Protein AF-A0A067SU23-F1 (afdb_monomer)

Structure (mmCIF, N/CA/C/O backbone):
data_AF-A0A067SU23-F1
#
_entry.id   AF-A0A067SU23-F1
#
loop_
_atom_site.group_PDB
_atom_site.id
_atom_site.type_symbol
_atom_site.label_atom_id
_atom_site.label_alt_id
_atom_site.label_comp_id
_atom_site.label_asym_id
_atom_site.label_entity_id
_atom_site.label_seq_id
_atom_site.pdbx_PDB_ins_code
_atom_site.Cartn_x
_atom_site.Cartn_y
_atom_site.Cartn_z
_atom_site.occupancy
_atom_site.B_iso_or_equiv
_atom_site.auth_seq_id
_atom_site.auth_comp_id
_atom_site.auth_asym_id
_atom_site.auth_atom_id
_atom_site.pdbx_PDB_model_num
ATOM 1 N N . MET A 1 1 ? 21.247 -1.124 1.233 1.00 35.88 1 MET A N 1
ATOM 2 C CA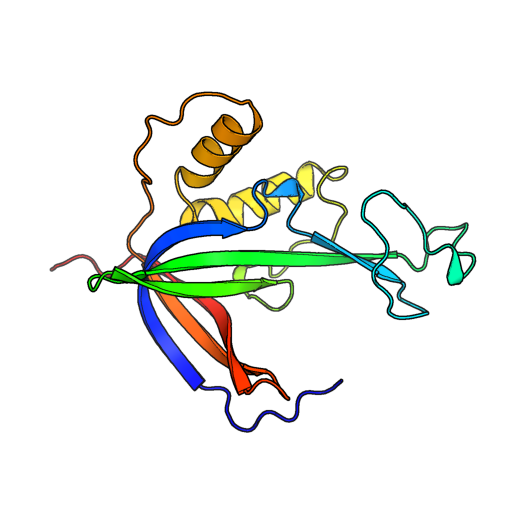 . MET A 1 1 ? 22.050 -0.980 2.467 1.00 35.88 1 MET A CA 1
ATOM 3 C C . MET A 1 1 ? 21.476 -1.905 3.528 1.00 35.88 1 MET A C 1
ATOM 5 O O . MET A 1 1 ? 20.261 -1.881 3.696 1.00 35.88 1 MET A O 1
ATOM 9 N N . PRO A 1 2 ? 22.279 -2.748 4.195 1.00 37.56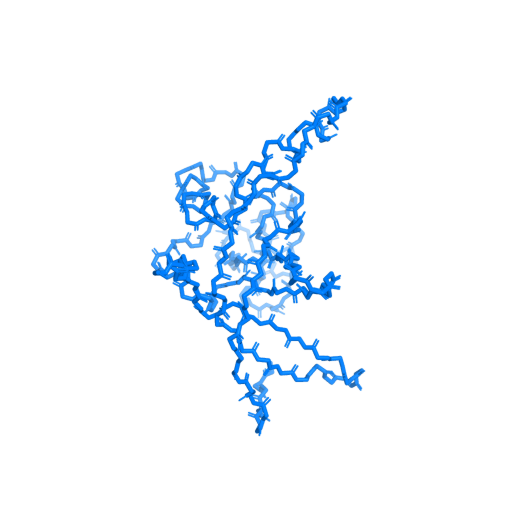 2 PRO A N 1
ATOM 10 C CA . PRO A 1 2 ? 21.789 -3.538 5.313 1.00 37.56 2 PRO A CA 1
ATOM 11 C C . PRO A 1 2 ? 21.654 -2.606 6.522 1.00 37.56 2 PRO A C 1
ATOM 13 O O . PRO A 1 2 ? 22.646 -2.106 7.043 1.00 37.56 2 PRO A O 1
ATOM 16 N N . LEU A 1 3 ? 20.416 -2.319 6.923 1.00 43.47 3 LEU A N 1
ATOM 17 C CA . LEU A 1 3 ? 20.134 -1.632 8.179 1.00 43.47 3 LEU A CA 1
ATOM 18 C C . LEU A 1 3 ? 20.463 -2.603 9.322 1.00 43.47 3 LEU A C 1
ATOM 20 O O . LEU A 1 3 ? 19.662 -3.475 9.655 1.00 43.47 3 LEU A O 1
ATOM 24 N N . LEU A 1 4 ? 21.665 -2.485 9.882 1.00 43.91 4 LEU A N 1
ATOM 25 C CA . LEU A 1 4 ? 22.033 -3.049 11.183 1.00 43.91 4 LEU A CA 1
ATOM 26 C C . LEU A 1 4 ? 21.202 -2.328 12.263 1.00 43.91 4 LEU A C 1
ATOM 28 O O . LEU A 1 4 ? 21.665 -1.364 12.862 1.00 43.91 4 LEU A O 1
ATOM 32 N N . ASN A 1 5 ? 19.942 -2.728 12.463 1.00 47.66 5 ASN A N 1
ATOM 33 C CA . ASN A 1 5 ? 19.016 -2.042 13.372 1.00 47.66 5 ASN A CA 1
ATOM 34 C C . ASN A 1 5 ? 18.851 -2.800 14.697 1.00 47.66 5 ASN A C 1
ATOM 36 O O . ASN A 1 5 ? 18.096 -3.764 14.779 1.00 47.66 5 ASN A O 1
ATOM 40 N N . TRP A 1 6 ? 19.488 -2.300 15.760 1.00 49.84 6 TRP A N 1
ATOM 41 C CA . TRP A 1 6 ? 19.307 -2.744 17.154 1.00 49.84 6 TRP A CA 1
ATOM 42 C C . TRP A 1 6 ? 18.083 -2.130 17.867 1.00 49.84 6 TRP A C 1
ATOM 44 O O . TRP A 1 6 ? 18.005 -2.162 19.087 1.00 49.84 6 TRP A O 1
ATOM 54 N N . ASN A 1 7 ? 17.113 -1.571 17.138 1.00 57.28 7 ASN A N 1
ATOM 55 C CA . ASN A 1 7 ? 15.919 -0.951 17.731 1.00 57.28 7 ASN A CA 1
ATOM 56 C C . ASN A 1 7 ? 14.660 -1.213 16.892 1.00 57.28 7 ASN A C 1
ATOM 58 O O . ASN A 1 7 ? 13.944 -0.286 16.512 1.00 57.28 7 ASN A O 1
ATOM 62 N N . ILE A 1 8 ? 14.403 -2.486 16.571 1.00 67.31 8 ILE A N 1
ATOM 63 C CA . ILE A 1 8 ? 13.086 -2.892 16.071 1.00 67.31 8 ILE A CA 1
ATOM 64 C C . ILE A 1 8 ? 12.173 -3.078 17.281 1.00 67.31 8 ILE A C 1
ATOM 66 O O . ILE A 1 8 ? 12.248 -4.086 17.979 1.00 67.31 8 ILE A O 1
ATOM 70 N N . GLY A 1 9 ? 11.355 -2.066 17.558 1.00 83.56 9 GLY A N 1
ATOM 71 C CA . GLY A 1 9 ? 10.282 -2.158 18.545 1.00 83.56 9 GLY A CA 1
ATOM 72 C C . GLY A 1 9 ? 9.028 -2.743 17.905 1.00 83.56 9 GLY A C 1
ATOM 73 O O . GLY A 1 9 ? 8.770 -2.500 16.725 1.00 83.56 9 GLY A O 1
ATOM 74 N N . ARG A 1 10 ? 8.239 -3.483 18.682 1.00 91.94 10 ARG A N 1
ATOM 75 C CA . ARG A 1 10 ? 6.962 -4.042 18.241 1.00 91.94 10 ARG A CA 1
ATOM 76 C C . ARG A 1 10 ? 5.840 -3.552 19.137 1.00 91.94 10 ARG A C 1
ATOM 78 O O . ARG A 1 10 ? 5.957 -3.618 20.358 1.00 91.94 10 ARG A O 1
ATOM 85 N N . TYR A 1 11 ? 4.763 -3.084 18.522 1.00 93.50 11 TYR A N 1
ATOM 86 C CA . TYR A 1 11 ? 3.631 -2.472 19.211 1.00 93.50 11 TYR A CA 1
ATOM 87 C C . TYR A 1 11 ? 2.328 -3.107 18.749 1.00 93.50 11 TYR A C 1
ATOM 89 O O . TYR A 1 11 ? 2.219 -3.539 17.602 1.00 93.50 11 TYR A O 1
ATOM 97 N N . ARG A 1 12 ? 1.339 -3.138 19.646 1.00 95.38 12 ARG A N 1
ATOM 98 C CA . ARG A 1 12 ? -0.049 -3.481 19.325 1.00 95.38 12 ARG A CA 1
ATOM 99 C C . ARG A 1 12 ? -0.919 -2.253 19.537 1.00 95.38 12 ARG A C 1
ATOM 101 O O . ARG A 1 12 ? -0.879 -1.675 20.618 1.00 95.38 12 ARG A O 1
ATOM 108 N N . ILE A 1 13 ? -1.671 -1.862 18.514 1.00 95.38 13 ILE A N 1
ATOM 109 C CA . ILE A 1 13 ? -2.481 -0.639 18.505 1.00 95.38 13 ILE A CA 1
ATOM 110 C C . ILE A 1 13 ? -3.904 -0.990 18.087 1.00 95.38 13 ILE A C 1
ATOM 112 O O . ILE A 1 13 ? -4.100 -1.690 17.097 1.00 95.38 13 ILE A O 1
ATOM 116 N N . LEU A 1 14 ? -4.892 -0.512 18.839 1.00 96.94 14 LEU A N 1
ATOM 117 C CA . LEU A 1 14 ? -6.303 -0.619 18.481 1.00 96.94 14 LEU A CA 1
ATOM 118 C C . LEU A 1 14 ? -6.720 0.659 17.746 1.00 96.94 14 LEU A C 1
ATOM 120 O O . LEU A 1 14 ? -6.749 1.726 18.351 1.00 96.94 14 LEU A O 1
ATOM 124 N N . ALA A 1 15 ? -7.009 0.557 16.452 1.00 97.19 15 ALA A N 1
ATOM 125 C CA . ALA A 1 15 ? -7.234 1.718 15.593 1.00 97.19 15 ALA A CA 1
ATOM 126 C C . ALA A 1 15 ? -8.140 1.380 14.400 1.00 97.19 15 ALA A C 1
ATOM 128 O O . ALA A 1 15 ? -8.459 0.213 14.151 1.00 97.19 15 ALA A O 1
ATOM 129 N N . LYS A 1 16 ? -8.550 2.402 13.648 1.00 97.25 16 LYS A N 1
ATOM 130 C CA . LYS A 1 16 ? -9.214 2.270 12.342 1.00 97.25 16 LYS A CA 1
ATOM 131 C C . LYS A 1 16 ? -8.318 2.824 11.245 1.00 97.25 16 LYS A C 1
ATOM 133 O O . LYS A 1 16 ? -7.560 3.754 11.494 1.00 97.25 16 LYS A O 1
ATOM 138 N N . VAL A 1 17 ? -8.417 2.293 10.028 1.00 97.50 17 VAL A N 1
ATOM 139 C CA . VAL A 1 17 ? -7.793 2.945 8.866 1.00 97.50 17 VAL A CA 1
ATOM 140 C C . VAL A 1 17 ? -8.639 4.152 8.474 1.00 97.50 17 VAL A C 1
ATOM 142 O O . VAL A 1 17 ? -9.842 4.006 8.274 1.00 97.50 17 VAL A O 1
ATOM 145 N N . VAL A 1 18 ? -8.026 5.326 8.364 1.00 96.81 18 VAL A N 1
ATOM 146 C CA . VAL A 1 18 ? -8.713 6.573 7.984 1.00 96.81 18 VAL A CA 1
ATOM 147 C C . VAL A 1 18 ? -8.356 7.043 6.578 1.00 96.81 18 VAL A C 1
ATOM 149 O O . VAL A 1 18 ? -9.141 7.756 5.966 1.00 96.81 18 VAL A O 1
ATOM 152 N N . ASP A 1 19 ? -7.208 6.615 6.047 1.00 96.81 19 ASP A N 1
ATOM 153 C CA . ASP A 1 19 ? -6.751 6.959 4.697 1.00 96.81 19 ASP A CA 1
ATOM 154 C C . ASP A 1 19 ? -5.705 5.942 4.194 1.00 96.81 19 ASP A C 1
ATOM 156 O O . ASP A 1 19 ? -5.145 5.165 4.978 1.00 96.81 19 ASP A O 1
ATOM 160 N N . PHE A 1 20 ? -5.402 5.945 2.896 1.00 97.56 20 PHE A N 1
ATOM 161 C CA . PHE A 1 20 ? -4.278 5.213 2.321 1.00 97.56 20 PHE A CA 1
ATOM 162 C C . PHE A 1 20 ? -3.648 5.922 1.112 1.00 97.56 20 PHE A C 1
ATOM 164 O O . PHE A 1 20 ? -4.279 6.667 0.372 1.00 97.56 20 PHE A O 1
ATOM 171 N N . TYR A 1 21 ? -2.372 5.630 0.872 1.00 96.88 21 TYR A N 1
ATOM 172 C CA . TYR A 1 21 ? -1.615 6.095 -0.286 1.00 96.88 21 TYR A CA 1
ATOM 173 C C . TYR A 1 21 ? -0.899 4.911 -0.949 1.00 96.88 21 TYR A C 1
ATOM 175 O O . TYR A 1 21 ? -0.315 4.096 -0.236 1.00 96.88 21 TYR A O 1
ATOM 183 N N . PRO A 1 22 ? -0.838 4.812 -2.284 1.00 96.06 22 PRO A N 1
ATOM 184 C CA . PRO A 1 22 ? -1.355 5.764 -3.268 1.00 96.06 22 PRO A CA 1
ATOM 185 C C . PRO A 1 22 ? -2.880 5.749 -3.371 1.00 96.06 22 PRO A C 1
ATOM 187 O O . PRO A 1 22 ? -3.524 4.807 -2.924 1.00 96.06 22 PRO A O 1
ATOM 190 N N . LEU A 1 23 ? -3.440 6.804 -3.972 1.00 94.38 23 LEU A N 1
ATOM 191 C CA . LEU A 1 23 ? -4.886 7.035 -4.048 1.00 94.38 23 LEU A CA 1
ATOM 192 C C . LEU A 1 23 ? -5.632 5.872 -4.727 1.00 94.38 23 LEU A C 1
ATOM 194 O O . LEU A 1 23 ? -6.718 5.508 -4.294 1.00 94.38 23 LEU A O 1
ATOM 198 N N . GLN A 1 24 ? -5.038 5.247 -5.750 1.00 95.12 24 GLN A N 1
ATOM 199 C CA . GLN A 1 24 ? -5.577 4.035 -6.373 1.00 95.12 24 GLN A CA 1
ATOM 200 C C . GLN A 1 24 ? -4.677 2.836 -6.063 1.00 95.12 24 GLN A C 1
ATOM 202 O O . GLN A 1 24 ? -3.465 2.894 -6.260 1.00 95.12 24 GLN A O 1
ATOM 207 N N . LEU A 1 25 ? -5.259 1.703 -5.653 1.00 96.12 25 LEU A N 1
ATOM 208 C CA . LEU A 1 25 ? -4.489 0.494 -5.311 1.00 96.12 25 LEU A CA 1
ATOM 209 C C . LEU A 1 25 ? -3.678 -0.066 -6.491 1.00 96.12 25 LEU A C 1
ATOM 211 O O . LEU A 1 25 ? -2.640 -0.685 -6.289 1.00 96.12 25 LEU A O 1
ATOM 215 N N . LYS A 1 26 ? -4.100 0.192 -7.734 1.00 96.19 26 LYS A N 1
ATOM 216 C CA . LYS A 1 26 ? -3.324 -0.163 -8.934 1.00 96.19 26 LYS A CA 1
ATOM 217 C C . LYS A 1 26 ? -2.008 0.606 -9.065 1.00 96.19 26 LYS A C 1
ATOM 219 O O . LYS A 1 26 ? -1.159 0.190 -9.837 1.00 96.19 26 LYS A O 1
ATOM 224 N N . ASP A 1 27 ? -1.827 1.691 -8.317 1.00 96.50 27 ASP A N 1
ATOM 225 C CA . ASP A 1 27 ? -0.581 2.455 -8.269 1.00 96.50 27 ASP A CA 1
ATOM 226 C C . ASP A 1 27 ? 0.330 2.009 -7.113 1.00 96.50 27 ASP A C 1
ATOM 228 O O . ASP A 1 27 ? 1.424 2.545 -6.967 1.00 96.50 27 ASP A O 1
ATOM 232 N N . ALA A 1 28 ? -0.090 1.034 -6.290 1.00 97.25 28 ALA A N 1
ATOM 233 C CA . ALA A 1 28 ? 0.621 0.550 -5.096 1.00 97.25 28 ALA A CA 1
ATOM 234 C C 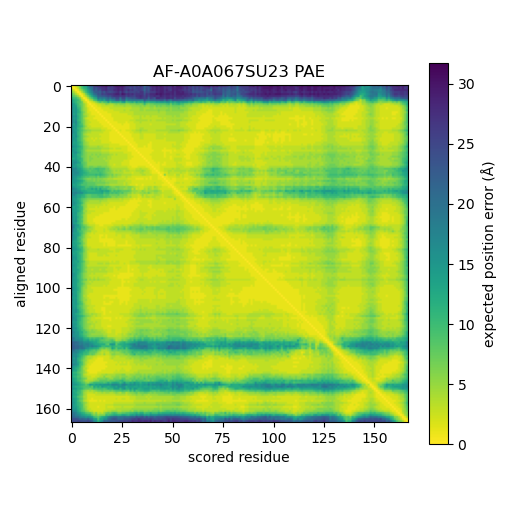. ALA A 1 28 ? 1.852 -0.321 -5.410 1.00 97.25 28 ALA A C 1
ATOM 236 O O . ALA A 1 28 ? 2.113 -1.345 -4.769 1.00 97.25 28 ALA A O 1
ATOM 237 N N . PHE A 1 29 ? 2.615 0.072 -6.421 1.00 96.88 29 PHE A N 1
ATOM 238 C CA . PHE A 1 29 ? 3.835 -0.587 -6.836 1.00 96.88 29 PHE A CA 1
ATOM 239 C C . PHE A 1 29 ? 4.839 0.437 -7.370 1.00 96.88 29 PHE A C 1
ATOM 241 O O . PHE A 1 29 ? 4.489 1.529 -7.818 1.00 96.88 29 PHE A O 1
ATOM 248 N N . TYR A 1 30 ? 6.101 0.042 -7.354 1.00 96.31 30 TYR A N 1
ATOM 249 C CA . TYR A 1 30 ? 7.164 0.689 -8.106 1.00 96.31 30 TYR A CA 1
ATOM 250 C C . TYR A 1 30 ? 7.968 -0.385 -8.829 1.00 96.31 30 TYR A C 1
ATOM 252 O O . TYR A 1 30 ? 7.789 -1.591 -8.615 1.00 96.31 30 TYR A O 1
ATOM 260 N N . GLN A 1 31 ? 8.856 0.049 -9.707 1.00 96.56 31 GLN A N 1
ATOM 261 C CA . GLN A 1 31 ? 9.715 -0.843 -10.465 1.00 96.56 31 GLN A CA 1
ATOM 262 C C . GLN A 1 31 ? 11.158 -0.355 -10.401 1.00 96.56 31 GLN A C 1
ATOM 264 O O . GLN A 1 31 ? 11.432 0.840 -10.354 1.00 96.56 31 GLN A O 1
ATOM 269 N N . GLU A 1 32 ? 12.096 -1.289 -10.370 1.00 96.50 32 GLU A N 1
ATOM 270 C CA . GLU A 1 32 ? 13.521 -1.026 -10.212 1.00 96.50 32 GLU A CA 1
ATOM 271 C C . GLU A 1 32 ? 14.305 -1.861 -11.221 1.00 96.50 32 GLU A C 1
ATOM 273 O O . GLU A 1 32 ? 13.970 -3.012 -11.507 1.00 96.50 32 GLU A O 1
ATOM 278 N N . CYS A 1 33 ? 15.393 -1.295 -11.734 1.00 97.12 33 CYS A N 1
ATOM 279 C CA . CYS A 1 33 ? 16.356 -2.035 -12.528 1.00 97.12 33 CYS A CA 1
ATOM 280 C C . CYS A 1 33 ? 17.189 -2.949 -11.629 1.00 97.12 33 CYS A C 1
ATOM 282 O O . CYS A 1 33 ? 17.963 -2.489 -10.789 1.00 97.12 33 CYS A O 1
ATOM 284 N N . SER A 1 34 ? 17.131 -4.255 -11.863 1.00 96.69 34 SER A N 1
ATOM 285 C CA . SER A 1 34 ? 17.910 -5.235 -11.119 1.00 96.69 34 SER A CA 1
ATOM 286 C C . SER A 1 34 ? 19.416 -5.079 -11.283 1.00 96.69 34 SER A C 1
ATOM 288 O O . SER A 1 34 ? 20.145 -5.564 -10.416 1.00 96.69 34 SER A O 1
ATOM 290 N N . LEU A 1 35 ? 19.876 -4.428 -12.356 1.00 96.56 35 LEU A N 1
ATOM 291 C CA . LEU A 1 35 ? 21.291 -4.189 -12.624 1.00 96.56 35 LEU A CA 1
ATOM 292 C C . LEU A 1 35 ? 21.796 -2.931 -11.903 1.00 96.56 35 LEU A C 1
ATOM 294 O O . LEU A 1 35 ? 22.664 -3.026 -11.041 1.00 96.56 35 LEU A O 1
ATOM 298 N N . CYS A 1 36 ? 21.236 -1.754 -12.211 1.00 95.94 36 CYS A N 1
ATOM 299 C CA . CYS A 1 36 ? 21.720 -0.485 -11.648 1.00 95.94 36 CYS A CA 1
ATOM 300 C C . CYS A 1 36 ? 21.050 -0.051 -10.338 1.00 95.94 36 CYS A C 1
ATOM 302 O O . CYS A 1 36 ? 21.442 0.972 -9.777 1.00 95.94 36 CYS A O 1
ATOM 304 N N . LYS A 1 37 ? 20.054 -0.805 -9.866 1.00 96.06 37 LYS A N 1
ATOM 305 C CA . LYS A 1 37 ? 19.303 -0.564 -8.625 1.00 96.06 37 LYS A CA 1
ATOM 306 C C . LYS A 1 37 ? 18.566 0.773 -8.553 1.00 96.06 37 LYS A C 1
ATOM 308 O O . LYS A 1 37 ? 18.298 1.296 -7.476 1.00 96.06 37 LYS A O 1
ATOM 313 N N . LYS A 1 38 ? 18.292 1.370 -9.713 1.00 95.75 38 LYS A N 1
ATOM 314 C CA . LYS A 1 38 ? 17.527 2.612 -9.811 1.00 95.75 38 LYS A CA 1
ATOM 315 C C . LYS A 1 38 ? 16.071 2.304 -10.088 1.00 95.75 38 LYS A C 1
ATOM 317 O O . LYS A 1 38 ? 15.777 1.424 -10.897 1.00 95.75 38 LYS A O 1
ATOM 322 N N . GLU A 1 39 ? 15.200 3.080 -9.460 1.00 95.81 39 GLU A N 1
ATOM 323 C CA . GLU A 1 39 ? 13.785 3.110 -9.795 1.00 95.81 39 GLU A CA 1
ATOM 324 C C . GLU A 1 39 ? 13.608 3.468 -11.278 1.00 95.81 39 GLU A C 1
ATOM 326 O O . GLU A 1 39 ? 14.285 4.355 -11.811 1.00 95.81 39 GLU A O 1
ATOM 331 N N . ILE A 1 40 ? 12.733 2.729 -11.949 1.00 94.94 40 ILE A N 1
ATOM 332 C CA . ILE A 1 40 ? 12.336 2.952 -13.331 1.00 94.94 40 ILE A CA 1
ATOM 333 C C . ILE A 1 40 ? 10.968 3.654 -13.271 1.00 94.94 40 ILE A C 1
ATOM 335 O O . ILE A 1 40 ? 10.045 3.131 -12.657 1.00 94.94 40 ILE A O 1
ATOM 339 N N . PRO A 1 41 ? 10.776 4.828 -13.891 1.00 92.00 41 PRO A N 1
ATOM 340 C CA . PRO A 1 41 ? 9.476 5.499 -13.880 1.00 92.00 41 PRO A CA 1
ATOM 341 C C . PRO A 1 41 ? 8.361 4.592 -14.410 1.00 92.00 41 PRO A C 1
ATOM 343 O O . PRO A 1 41 ? 8.553 3.984 -15.456 1.00 92.00 41 PRO A O 1
ATOM 346 N N . ASN A 1 42 ? 7.188 4.554 -13.769 1.00 86.38 42 ASN A N 1
ATOM 347 C CA . ASN A 1 42 ? 6.078 3.640 -14.120 1.00 86.38 42 ASN A CA 1
ATOM 348 C C . ASN A 1 42 ? 5.611 3.711 -15.591 1.00 86.38 42 ASN A C 1
ATOM 350 O O . ASN A 1 42 ? 4.987 2.787 -16.090 1.00 86.38 42 ASN A O 1
ATOM 354 N N . LYS A 1 43 ? 5.907 4.802 -16.312 1.00 86.25 43 LYS A N 1
ATOM 355 C CA . LYS A 1 43 ? 5.604 4.944 -17.751 1.00 86.25 43 LYS A CA 1
ATOM 356 C C . LYS A 1 43 ? 6.607 4.233 -18.671 1.00 86.25 43 LYS A C 1
ATOM 358 O O . LYS A 1 43 ? 6.422 4.235 -19.884 1.00 86.25 43 LYS A O 1
ATOM 363 N N . GLN A 1 44 ? 7.702 3.713 -18.126 1.00 90.00 44 GLN A N 1
ATOM 364 C CA . GLN A 1 44 ? 8.753 3.024 -18.867 1.00 90.00 44 GLN A CA 1
ATOM 365 C C . GLN A 1 44 ? 8.638 1.525 -18.623 1.00 90.00 44 GLN A C 1
ATOM 367 O O . GLN A 1 44 ? 8.421 1.095 -17.500 1.00 90.00 44 GLN A O 1
ATOM 372 N N . VAL A 1 45 ? 8.840 0.731 -19.666 1.00 89.50 45 VAL A N 1
ATOM 373 C CA . VAL A 1 45 ? 8.786 -0.737 -19.583 1.00 89.50 45 VAL A CA 1
ATOM 374 C C . VAL A 1 45 ? 10.174 -1.376 -19.469 1.00 89.50 45 VAL A C 1
ATOM 376 O O . VAL A 1 45 ? 10.285 -2.594 -19.442 1.00 89.50 45 VAL A O 1
ATOM 379 N N . ALA A 1 46 ? 11.244 -0.576 -19.445 1.00 93.75 46 ALA A N 1
ATOM 380 C CA . ALA A 1 46 ? 12.631 -1.038 -19.448 1.00 93.75 46 ALA A CA 1
ATOM 381 C C . ALA A 1 46 ? 13.580 0.003 -18.843 1.00 93.75 46 ALA A C 1
ATOM 383 O O . ALA A 1 46 ? 13.312 1.207 -18.849 1.00 93.75 46 ALA A O 1
ATOM 384 N N . CYS A 1 47 ? 14.736 -0.454 -18.360 1.00 95.44 47 CYS A N 1
ATOM 385 C CA . CYS A 1 47 ? 15.798 0.439 -17.910 1.00 95.44 47 CYS A CA 1
ATOM 386 C C . CYS A 1 47 ? 16.644 0.965 -19.082 1.00 95.44 47 CYS A C 1
ATOM 388 O O . CYS A 1 47 ? 17.605 0.321 -19.510 1.00 95.44 47 CYS A O 1
ATOM 390 N N . PHE A 1 48 ? 16.381 2.198 -19.527 1.00 93.00 48 PHE A N 1
ATOM 391 C CA . PHE A 1 48 ? 17.175 2.838 -20.587 1.00 93.00 48 PHE A CA 1
ATOM 392 C C . PHE A 1 48 ? 18.660 2.977 -20.248 1.00 93.00 48 PHE A C 1
ATOM 394 O O . PHE A 1 48 ? 19.513 2.797 -21.111 1.00 93.00 48 PHE A O 1
ATOM 401 N N . LYS A 1 49 ? 18.990 3.254 -18.979 1.00 93.12 49 LYS A N 1
ATOM 402 C CA . LYS A 1 49 ? 20.386 3.423 -18.546 1.00 93.12 49 LYS A CA 1
ATOM 403 C C . LYS A 1 49 ? 21.220 2.151 -18.748 1.00 93.12 49 LYS A C 1
ATOM 405 O O . LYS A 1 49 ? 22.426 2.244 -18.947 1.00 93.12 49 LYS A O 1
ATOM 410 N N . CYS A 1 50 ? 20.586 0.987 -18.662 1.00 95.19 50 CYS A N 1
ATOM 411 C CA . CYS A 1 50 ? 21.245 -0.310 -18.783 1.00 95.19 50 CYS A CA 1
ATOM 412 C C . CYS A 1 50 ? 21.036 -0.966 -20.152 1.00 95.19 50 CYS A C 1
ATOM 414 O O . CYS A 1 50 ? 21.518 -2.076 -20.340 1.00 95.19 50 CYS A O 1
ATOM 416 N N . GLY A 1 51 ? 20.336 -0.306 -21.084 1.00 92.19 51 GLY A N 1
ATOM 417 C CA . GLY A 1 51 ? 20.040 -0.872 -22.401 1.00 92.19 51 GLY A CA 1
ATOM 418 C C . GLY A 1 51 ? 19.158 -2.122 -22.344 1.00 92.19 51 GLY A C 1
ATOM 419 O O . GLY A 1 51 ? 19.370 -3.037 -23.132 1.00 92.19 51 GLY A O 1
ATOM 420 N N . ASP A 1 52 ? 18.206 -2.168 -21.405 1.00 92.75 52 ASP A N 1
ATOM 421 C CA . ASP A 1 52 ? 17.331 -3.318 -21.112 1.00 92.75 52 ASP A CA 1
ATOM 422 C C . ASP A 1 52 ? 16.279 -3.573 -22.210 1.00 92.75 52 ASP A C 1
ATOM 424 O O . ASP A 1 52 ? 15.077 -3.450 -21.989 1.00 92.75 52 ASP A O 1
ATOM 428 N N . SER A 1 53 ? 16.740 -3.854 -23.425 1.00 86.75 53 SER A N 1
ATOM 429 C CA . SER A 1 53 ? 15.889 -3.980 -24.617 1.00 86.75 53 SER A CA 1
ATOM 430 C C . SER A 1 53 ? 15.002 -5.227 -24.570 1.00 86.75 53 SER A C 1
ATOM 432 O O . SER A 1 53 ? 13.917 -5.218 -25.140 1.00 86.75 53 SER A O 1
ATOM 434 N N . ASP A 1 54 ? 15.444 -6.257 -23.845 1.00 88.75 54 ASP A N 1
ATOM 435 C CA . ASP A 1 54 ? 14.741 -7.531 -23.671 1.00 88.75 54 ASP A CA 1
ATOM 436 C C . ASP A 1 54 ? 13.891 -7.579 -22.382 1.00 88.75 54 ASP A C 1
ATOM 438 O O . ASP A 1 54 ? 13.286 -8.603 -22.070 1.00 88.75 54 ASP A O 1
ATOM 442 N N . HIS A 1 55 ? 13.811 -6.468 -21.634 1.00 88.00 55 HIS A N 1
ATOM 443 C CA . HIS A 1 55 ? 13.040 -6.330 -20.387 1.00 88.00 55 HIS A CA 1
ATOM 444 C C . HIS A 1 55 ? 13.441 -7.305 -19.259 1.00 88.00 55 HIS A C 1
ATOM 446 O O . HIS A 1 55 ? 12.646 -7.595 -18.361 1.00 88.00 55 HIS A O 1
ATOM 452 N N . GLU A 1 56 ? 14.675 -7.808 -19.272 1.00 92.12 56 GLU A N 1
ATOM 453 C CA . GLU A 1 56 ? 15.177 -8.784 -18.300 1.00 92.12 56 GLU A CA 1
ATOM 454 C C . GLU A 1 56 ? 15.504 -8.154 -16.942 1.00 92.12 56 GLU A C 1
ATOM 456 O O . GLU A 1 56 ? 15.510 -8.836 -15.910 1.00 92.12 56 GLU A O 1
ATOM 461 N N . TYR A 1 57 ? 15.797 -6.850 -16.918 1.00 94.81 57 TYR A N 1
ATOM 462 C CA . TYR A 1 57 ? 16.240 -6.178 -15.700 1.00 94.81 57 TYR A CA 1
ATOM 463 C C . TYR A 1 57 ? 15.108 -5.531 -14.904 1.00 94.81 57 TYR A C 1
ATOM 465 O O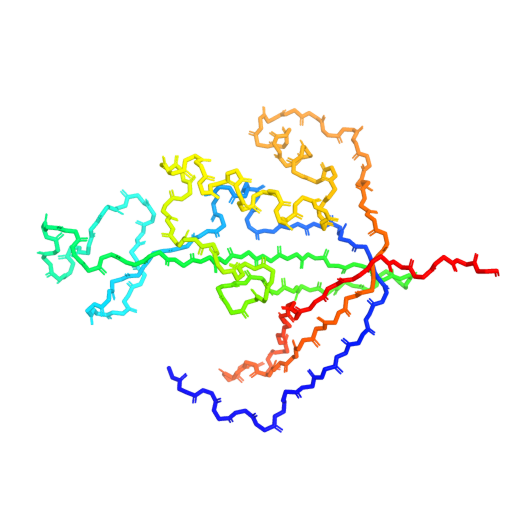 . TYR A 1 57 ? 15.344 -5.109 -13.769 1.00 94.81 57 TYR A O 1
ATOM 473 N N . VAL A 1 58 ? 13.886 -5.449 -15.427 1.00 95.62 58 VAL A N 1
ATOM 474 C CA . VAL A 1 58 ? 12.767 -4.847 -14.692 1.00 95.62 58 VAL A CA 1
ATOM 475 C C . VAL A 1 58 ? 12.293 -5.767 -13.569 1.00 95.62 58 VAL A C 1
ATOM 477 O O . VAL A 1 58 ? 11.940 -6.927 -13.777 1.00 95.62 58 VAL A O 1
ATOM 480 N N . ARG A 1 59 ? 12.242 -5.236 -12.344 1.00 96.31 59 ARG A N 1
ATOM 481 C CA . ARG A 1 59 ? 11.636 -5.905 -11.187 1.00 96.31 59 ARG A CA 1
ATOM 482 C C . ARG A 1 59 ? 10.573 -5.021 -10.566 1.00 96.31 59 ARG A C 1
ATOM 484 O O . ARG A 1 59 ? 10.833 -3.856 -10.294 1.00 96.31 59 ARG A O 1
ATOM 491 N N . TYR A 1 60 ? 9.415 -5.606 -10.290 1.00 96.88 60 TYR A N 1
ATOM 492 C CA . TYR A 1 60 ? 8.305 -4.937 -9.615 1.00 96.88 60 TYR A CA 1
ATOM 493 C C . TYR A 1 60 ? 8.366 -5.164 -8.109 1.00 96.88 60 TYR A C 1
ATOM 495 O O . TYR A 1 60 ? 8.782 -6.233 -7.661 1.00 96.88 60 TYR A O 1
ATOM 503 N N . PHE A 1 61 ? 7.912 -4.179 -7.347 1.00 97.44 61 PHE A N 1
ATOM 504 C CA . PHE A 1 61 ? 7.821 -4.214 -5.894 1.00 97.44 61 PHE A CA 1
ATOM 505 C C . PHE A 1 61 ? 6.531 -3.537 -5.448 1.00 97.44 61 PHE A C 1
ATOM 507 O O . PHE A 1 61 ? 6.107 -2.556 -6.054 1.00 97.44 61 PHE A O 1
ATOM 514 N N . TYR A 1 62 ? 5.923 -4.032 -4.378 1.00 97.88 62 TYR A N 1
ATOM 515 C CA . TYR A 1 62 ? 4.746 -3.417 -3.778 1.00 97.88 62 TYR A CA 1
ATOM 516 C C . TYR A 1 62 ? 5.134 -2.394 -2.726 1.00 97.88 62 TYR A C 1
ATOM 518 O O . TYR A 1 62 ? 5.999 -2.648 -1.883 1.00 97.88 62 TYR A O 1
ATOM 526 N N . GLN A 1 63 ? 4.444 -1.259 -2.740 1.00 97.25 63 GLN A N 1
ATOM 527 C CA . GLN A 1 63 ? 4.555 -0.243 -1.705 1.00 97.25 63 GLN A CA 1
ATOM 528 C C . GLN A 1 63 ? 3.252 0.548 -1.625 1.00 97.25 63 GLN A C 1
ATOM 530 O O . GLN A 1 63 ? 2.839 1.200 -2.579 1.00 97.25 63 GLN A O 1
ATOM 535 N N . MET A 1 64 ? 2.641 0.526 -0.448 1.00 97.94 64 MET A N 1
ATOM 536 C CA . MET A 1 64 ? 1.562 1.426 -0.061 1.00 97.94 64 MET A CA 1
ATOM 537 C C . MET A 1 64 ? 1.725 1.838 1.400 1.00 97.94 64 MET A C 1
ATOM 539 O O . MET A 1 64 ? 2.560 1.303 2.134 1.00 97.94 64 MET A O 1
ATOM 543 N N . TYR A 1 65 ? 0.924 2.800 1.822 1.00 98.19 65 TYR A N 1
ATOM 544 C CA . TYR A 1 65 ? 0.852 3.286 3.183 1.00 98.19 65 TYR A CA 1
ATOM 545 C C . TYR A 1 65 ? -0.609 3.373 3.591 1.00 98.19 65 TYR A C 1
ATOM 547 O O . TYR A 1 65 ? -1.437 3.816 2.804 1.00 98.19 65 TYR A O 1
ATOM 555 N N . ILE A 1 66 ? -0.911 2.985 4.820 1.00 98.19 66 ILE A N 1
ATOM 556 C CA . ILE A 1 66 ? -2.201 3.255 5.453 1.00 98.19 66 ILE A CA 1
ATOM 557 C C . ILE A 1 66 ? -1.990 4.282 6.561 1.00 98.19 66 ILE A C 1
ATOM 559 O O . ILE A 1 66 ? -0.948 4.274 7.221 1.00 98.19 66 ILE A O 1
ATOM 563 N N . MET A 1 67 ? -2.961 5.164 6.756 1.00 98.06 67 MET A N 1
ATOM 564 C CA . MET A 1 67 ? -3.058 6.001 7.942 1.00 98.06 67 MET A CA 1
ATOM 565 C C . MET A 1 67 ? -4.035 5.331 8.896 1.00 98.06 67 MET A C 1
ATOM 567 O O . MET A 1 67 ? -5.186 5.096 8.525 1.00 98.06 67 MET A O 1
ATOM 571 N N . ILE A 1 68 ? -3.579 5.000 10.099 1.00 97.62 68 ILE A N 1
ATOM 572 C CA . ILE A 1 68 ? -4.458 4.525 11.167 1.00 97.62 68 ILE A CA 1
ATOM 573 C C . ILE A 1 68 ? -4.704 5.641 12.172 1.00 97.62 68 ILE A C 1
ATOM 575 O O . ILE A 1 68 ? -3.808 6.447 12.402 1.00 97.62 68 ILE A O 1
ATOM 579 N N . GLU A 1 69 ? -5.887 5.657 12.771 1.00 97.31 69 GLU A N 1
ATOM 580 C CA . GLU A 1 69 ? -6.284 6.577 13.835 1.00 97.31 69 GLU A CA 1
ATOM 581 C C . GLU A 1 69 ? -6.800 5.782 15.035 1.00 97.31 69 GLU A C 1
ATOM 583 O O . GLU A 1 69 ? -7.634 4.877 14.884 1.00 97.31 69 GLU A O 1
ATOM 588 N N . ASP A 1 70 ? -6.266 6.076 16.217 1.00 94.75 70 ASP A N 1
ATOM 589 C CA . ASP A 1 70 ? -6.698 5.454 17.466 1.00 94.75 70 ASP A CA 1
ATOM 590 C C . ASP A 1 70 ? -7.918 6.167 18.085 1.00 94.75 70 ASP A C 1
ATOM 592 O O . ASP A 1 70 ? -8.496 7.091 17.517 1.00 94.75 70 ASP A O 1
ATOM 596 N N . GLN A 1 71 ? -8.350 5.728 19.270 1.00 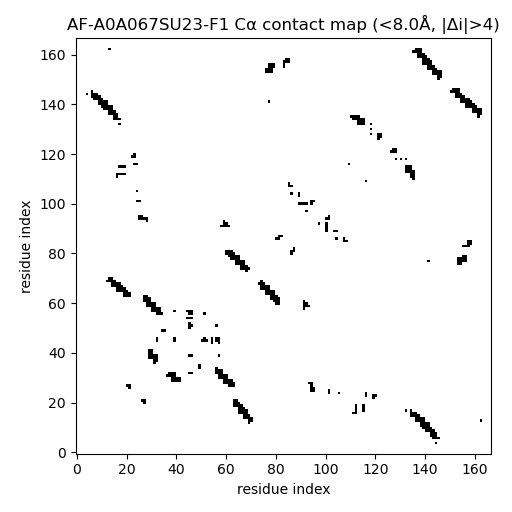91.50 71 GLN A N 1
ATOM 597 C CA . GLN A 1 71 ? -9.488 6.348 19.965 1.00 91.50 71 GLN A CA 1
ATOM 598 C C . GLN A 1 71 ? -9.203 7.767 20.484 1.00 91.50 71 GLN A C 1
ATOM 600 O O . GLN A 1 71 ? -10.146 8.501 20.775 1.00 91.50 71 GLN A O 1
ATOM 605 N N . GLY A 1 72 ? -7.930 8.139 20.629 1.00 92.94 72 GLY A N 1
ATOM 606 C CA . GLY A 1 72 ? -7.500 9.480 21.011 1.00 92.94 72 GLY A CA 1
ATOM 607 C C . GLY A 1 72 ? -7.431 10.452 19.831 1.00 92.94 72 GLY A C 1
ATOM 608 O O . GLY A 1 72 ? -7.213 11.642 20.053 1.00 92.94 72 GLY A O 1
ATOM 609 N N . GLY A 1 73 ? -7.632 9.970 18.599 1.00 93.50 73 GLY A N 1
ATOM 610 C CA . GLY A 1 73 ? -7.462 10.751 17.374 1.00 93.50 73 GLY A CA 1
ATOM 611 C C . GLY A 1 73 ? -6.001 10.868 16.929 1.00 93.50 73 GLY A C 1
ATOM 612 O O . GLY A 1 73 ? -5.693 11.667 16.044 1.00 93.50 73 GLY A O 1
ATOM 613 N N . GLU A 1 74 ? -5.082 10.106 17.530 1.00 95.25 74 GLU A N 1
ATOM 614 C CA . GLU A 1 74 ? -3.685 10.096 17.109 1.00 95.25 74 GLU A CA 1
ATOM 615 C C . GLU A 1 74 ? -3.523 9.272 15.833 1.00 95.25 74 GLU A C 1
ATOM 617 O O . GLU A 1 74 ? -3.974 8.126 15.742 1.00 95.25 74 GLU A O 1
ATOM 622 N N . GLN A 1 75 ? -2.843 9.858 14.844 1.00 96.81 75 GLN A N 1
ATOM 623 C CA . GLN A 1 75 ? -2.663 9.248 13.532 1.00 96.81 75 GLN A CA 1
ATOM 624 C C . GLN A 1 75 ? -1.241 8.734 13.312 1.00 96.81 75 GLN A C 1
ATOM 626 O O . GLN A 1 75 ? -0.254 9.434 13.554 1.00 96.81 75 GLN A O 1
ATOM 631 N N . ILE A 1 76 ? -1.129 7.514 12.782 1.00 95.56 76 ILE A N 1
ATOM 632 C CA . ILE A 1 76 ? 0.148 6.877 12.449 1.00 95.56 76 ILE A CA 1
ATOM 633 C C . ILE A 1 76 ? 0.119 6.365 11.011 1.00 95.56 76 ILE A C 1
ATOM 635 O O . ILE A 1 76 ? -0.762 5.604 10.610 1.00 95.56 76 ILE A O 1
ATOM 639 N N . LYS A 1 77 ? 1.158 6.717 10.247 1.00 97.12 77 LYS A N 1
ATOM 640 C CA . LYS A 1 77 ? 1.382 6.191 8.898 1.00 97.12 77 LYS A CA 1
ATOM 641 C C . LYS A 1 77 ? 2.164 4.880 8.947 1.00 97.12 77 LYS A C 1
ATOM 643 O O . LYS A 1 77 ? 3.307 4.850 9.406 1.00 97.12 77 LYS A O 1
ATOM 648 N N . ILE A 1 78 ? 1.581 3.819 8.401 1.00 97.50 78 ILE A N 1
ATOM 649 C CA . ILE A 1 78 ? 2.145 2.467 8.379 1.00 97.50 78 ILE A CA 1
ATOM 650 C C . ILE A 1 78 ? 2.436 2.045 6.941 1.00 97.50 78 ILE A C 1
ATOM 652 O O . ILE A 1 78 ? 1.577 2.141 6.071 1.00 97.50 78 ILE A O 1
ATOM 656 N N . SER A 1 79 ? 3.643 1.538 6.697 1.00 97.56 79 SER A N 1
ATOM 657 C CA . SER A 1 79 ? 4.061 0.968 5.416 1.00 97.56 79 SER A CA 1
ATOM 658 C C . SER A 1 79 ? 3.574 -0.475 5.245 1.00 97.56 79 SER A C 1
ATOM 660 O O . SER A 1 79 ? 3.728 -1.304 6.147 1.00 97.56 79 SER A O 1
ATOM 662 N N . ILE A 1 80 ? 3.056 -0.788 4.059 1.00 97.81 80 ILE A N 1
ATOM 663 C CA . ILE A 1 80 ? 2.788 -2.147 3.578 1.00 97.81 80 ILE A CA 1
ATOM 664 C C . ILE A 1 80 ? 3.594 -2.326 2.290 1.00 97.81 80 ILE A C 1
ATOM 666 O O . ILE A 1 80 ? 3.392 -1.606 1.314 1.00 97.81 80 ILE A O 1
ATOM 670 N N . ASN A 1 81 ? 4.529 -3.272 2.287 1.00 96.44 81 ASN A N 1
ATOM 671 C CA . ASN A 1 81 ? 5.391 -3.556 1.140 1.00 96.44 81 ASN A CA 1
ATOM 672 C C . ASN A 1 81 ? 5.638 -5.058 0.994 1.00 96.44 81 ASN A C 1
ATOM 674 O O . ASN A 1 81 ? 5.077 -5.853 1.742 1.00 96.44 81 ASN A O 1
ATOM 678 N N . ASP A 1 82 ? 6.503 -5.458 0.066 1.00 94.75 82 ASP A N 1
ATOM 679 C CA . ASP A 1 82 ? 6.840 -6.866 -0.190 1.00 94.75 82 ASP A CA 1
ATOM 680 C C . ASP A 1 82 ? 7.298 -7.693 1.018 1.00 94.75 82 ASP A C 1
ATOM 682 O O . ASP A 1 82 ? 7.309 -8.919 0.946 1.00 94.75 82 ASP A O 1
ATOM 686 N N . LYS A 1 83 ? 7.748 -7.052 2.099 1.00 93.81 83 LYS A N 1
ATOM 687 C CA . LYS A 1 83 ? 8.148 -7.748 3.329 1.00 93.81 83 LYS A CA 1
ATOM 688 C C . LYS A 1 83 ? 6.979 -7.944 4.293 1.00 93.81 83 LYS A C 1
ATOM 690 O O . LYS A 1 83 ? 7.133 -8.654 5.282 1.00 93.81 83 LYS A O 1
ATOM 695 N N . CYS A 1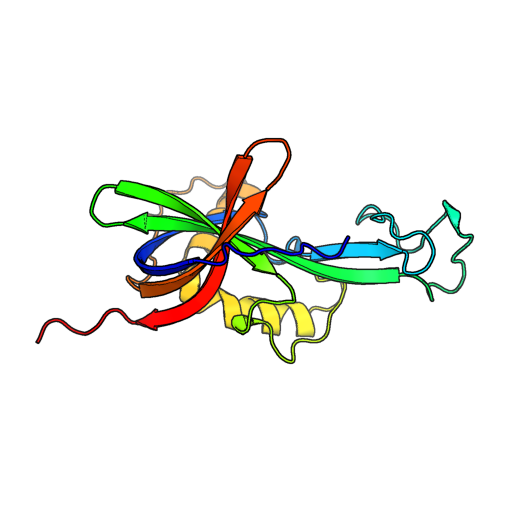 84 ? 5.842 -7.300 4.038 1.00 96.06 84 CYS A N 1
ATOM 696 C CA . CYS A 1 84 ? 4.650 -7.420 4.856 1.00 96.06 84 CYS A CA 1
ATOM 697 C C . CYS A 1 84 ? 4.028 -8.811 4.661 1.00 96.06 84 CYS A C 1
ATOM 699 O O . CYS A 1 84 ? 3.690 -9.164 3.525 1.00 96.06 84 CYS A O 1
ATOM 701 N N . PRO A 1 85 ? 3.797 -9.578 5.744 1.00 96.31 85 PRO A N 1
ATOM 702 C CA . PRO A 1 85 ? 3.168 -10.894 5.666 1.00 96.31 85 PRO A CA 1
ATOM 703 C C . PRO A 1 85 ? 1.822 -10.911 4.934 1.00 96.31 85 PRO A C 1
ATOM 705 O O . PRO A 1 85 ? 1.469 -11.921 4.329 1.00 96.31 85 PRO A O 1
ATOM 708 N N . LEU A 1 86 ? 1.103 -9.783 4.932 1.00 96.69 86 LEU A N 1
ATOM 709 C CA . LEU A 1 86 ? -0.140 -9.595 4.186 1.00 96.69 86 LEU A CA 1
ATOM 710 C C . LEU A 1 86 ? -0.007 -9.944 2.697 1.00 96.69 86 LEU A C 1
ATOM 712 O O . LEU A 1 86 ? -0.938 -10.488 2.107 1.00 96.69 86 LEU A O 1
ATOM 716 N N . LEU A 1 87 ? 1.143 -9.638 2.090 1.00 97.06 87 LEU A N 1
ATOM 717 C CA . LEU A 1 87 ? 1.397 -9.813 0.659 1.00 97.06 87 LEU A CA 1
ATOM 718 C C . LEU A 1 87 ? 2.152 -11.113 0.340 1.00 97.06 87 LEU A C 1
ATOM 720 O O . LEU A 1 87 ? 2.512 -11.349 -0.815 1.00 97.06 87 LEU A O 1
ATOM 724 N N . ASN A 1 88 ? 2.371 -11.987 1.329 1.00 95.75 88 ASN A N 1
ATOM 725 C CA . ASN A 1 88 ? 3.088 -13.242 1.119 1.00 95.75 88 ASN A CA 1
ATOM 726 C C . ASN A 1 88 ? 2.430 -14.103 0.029 1.00 95.75 88 ASN A C 1
ATOM 728 O O . ASN A 1 88 ? 1.207 -14.270 -0.040 1.00 95.75 88 ASN A O 1
ATOM 732 N N . GLY A 1 89 ? 3.278 -14.661 -0.837 1.00 95.75 89 GLY A N 1
ATOM 733 C CA . GLY A 1 89 ? 2.863 -15.508 -1.955 1.00 95.75 89 GLY A CA 1
ATOM 734 C C . GLY A 1 89 ? 2.195 -14.764 -3.115 1.00 95.75 89 GLY A C 1
ATOM 735 O O . GLY A 1 89 ? 1.830 -15.404 -4.098 1.00 95.75 89 GLY A O 1
ATOM 736 N N . LEU A 1 90 ? 2.033 -13.438 -3.044 1.00 97.25 90 LEU A N 1
ATOM 737 C CA . LEU A 1 90 ? 1.575 -12.657 -4.186 1.00 97.25 90 LEU A CA 1
ATOM 738 C C . LEU A 1 90 ? 2.729 -12.455 -5.174 1.00 97.25 90 LEU A C 1
ATOM 740 O O . LEU A 1 90 ? 3.804 -11.970 -4.819 1.00 97.25 90 LEU A O 1
ATOM 744 N N . LYS A 1 91 ? 2.503 -12.834 -6.432 1.00 96.75 91 LYS A N 1
ATOM 745 C CA . LYS A 1 91 ? 3.443 -12.584 -7.526 1.00 96.75 91 LYS A CA 1
ATOM 746 C C . LYS A 1 91 ? 3.586 -11.078 -7.734 1.00 96.75 91 LYS A C 1
ATOM 748 O O . LYS A 1 91 ? 2.592 -10.426 -8.002 1.00 96.75 91 LYS A O 1
ATOM 753 N N . ARG A 1 92 ? 4.815 -10.559 -7.726 1.00 96.38 92 ARG A N 1
ATOM 754 C CA . ARG A 1 92 ? 5.123 -9.175 -8.125 1.00 96.38 92 ARG A CA 1
ATOM 755 C C . ARG A 1 92 ? 4.820 -8.948 -9.607 1.00 96.38 92 ARG A C 1
ATOM 757 O O . ARG A 1 92 ? 5.283 -9.719 -10.450 1.00 96.38 92 ARG A O 1
ATOM 764 N N . ALA A 1 93 ? 4.086 -7.886 -9.925 1.00 95.81 93 ALA A N 1
ATOM 765 C CA . ALA A 1 93 ? 3.722 -7.524 -11.294 1.00 95.81 93 ALA A CA 1
ATOM 766 C C . ALA A 1 93 ? 3.417 -6.024 -11.424 1.00 95.81 93 ALA A C 1
ATOM 768 O O . ALA A 1 93 ? 3.152 -5.356 -10.423 1.00 95.81 93 ALA A O 1
ATOM 769 N N . HIS A 1 94 ? 3.392 -5.527 -12.663 1.00 95.38 94 HIS A N 1
ATOM 770 C CA . HIS A 1 94 ? 2.837 -4.216 -12.989 1.00 95.38 94 HIS A CA 1
ATOM 771 C C . HIS A 1 94 ? 1.312 -4.250 -12.798 1.00 95.38 94 HIS A C 1
ATOM 773 O O . HIS A 1 94 ? 0.599 -4.939 -13.532 1.00 95.38 94 HIS A O 1
ATOM 779 N N . LEU A 1 95 ? 0.801 -3.545 -11.786 1.00 95.94 95 LEU A N 1
ATOM 780 C CA . LEU A 1 95 ? -0.597 -3.679 -11.357 1.00 95.94 95 LEU A CA 1
ATOM 781 C C . LEU A 1 95 ? -1.617 -3.079 -12.339 1.00 95.94 95 LEU A C 1
ATOM 783 O O . LEU A 1 95 ? -2.787 -3.456 -12.285 1.00 95.94 95 LEU A O 1
ATOM 787 N N . HIS A 1 96 ? -1.202 -2.197 -13.256 1.00 94.81 96 HIS A N 1
ATOM 788 C CA . HIS A 1 96 ? -2.088 -1.736 -14.338 1.00 94.81 96 HIS A CA 1
ATOM 789 C C . HIS A 1 96 ? -2.318 -2.811 -15.406 1.00 94.81 96 HIS A C 1
ATOM 791 O O . HIS A 1 96 ? -3.397 -2.851 -15.998 1.00 94.81 96 HIS A O 1
ATOM 797 N N . ASP A 1 97 ? -1.342 -3.697 -15.623 1.00 94.56 97 ASP A N 1
ATOM 798 C CA . ASP A 1 97 ? -1.373 -4.660 -16.731 1.00 94.56 97 ASP A CA 1
ATOM 799 C C . ASP A 1 97 ? -1.858 -6.040 -16.273 1.00 94.56 97 ASP A C 1
ATOM 801 O O . ASP A 1 97 ? -2.639 -6.701 -16.962 1.00 94.56 97 ASP A O 1
ATOM 805 N N . ASP A 1 98 ? -1.446 -6.476 -15.080 1.00 96.69 98 ASP A N 1
ATOM 806 C CA . ASP A 1 98 ? -1.821 -7.774 -14.518 1.00 96.69 98 ASP A CA 1
ATOM 807 C C . ASP A 1 98 ? -3.068 -7.657 -13.627 1.00 96.69 98 ASP A C 1
ATOM 809 O O . ASP A 1 98 ? -3.004 -7.581 -12.395 1.00 96.69 98 ASP A O 1
ATOM 813 N N . LYS A 1 99 ? -4.241 -7.684 -14.272 1.00 97.56 99 LYS A N 1
ATOM 814 C CA . LYS A 1 99 ? -5.552 -7.602 -13.600 1.00 97.56 99 LYS A CA 1
ATOM 815 C C . LYS A 1 99 ? -5.779 -8.713 -12.573 1.00 97.56 99 LYS A C 1
ATOM 817 O O . LYS A 1 99 ? -6.453 -8.486 -11.569 1.00 97.56 99 LYS A O 1
ATOM 822 N N . SER A 1 100 ? -5.239 -9.912 -12.810 1.00 98.12 100 SER A N 1
ATOM 823 C CA . SER A 1 100 ? -5.385 -11.031 -11.875 1.00 98.12 100 SER A CA 1
ATOM 824 C C . SER A 1 100 ? -4.599 -10.771 -10.595 1.00 98.12 100 SER A C 1
ATOM 826 O O . SER A 1 100 ? -5.094 -11.033 -9.497 1.00 98.12 100 SER A O 1
ATOM 828 N N . THR A 1 101 ? -3.376 -10.265 -10.730 1.00 98.00 101 THR A N 1
ATOM 829 C CA . THR A 1 101 ? -2.537 -9.896 -9.593 1.00 98.00 101 THR A CA 1
ATOM 830 C C . THR A 1 101 ? -3.126 -8.699 -8.845 1.00 98.00 101 THR A C 1
ATOM 832 O O . THR A 1 101 ? -3.195 -8.738 -7.618 1.00 98.00 101 THR A O 1
ATOM 835 N N . LEU A 1 102 ? -3.651 -7.691 -9.552 1.00 98.12 102 LEU A N 1
ATOM 836 C CA . LEU A 1 102 ? -4.369 -6.571 -8.934 1.00 98.12 102 LEU A CA 1
ATOM 837 C C . LEU A 1 102 ? -5.580 -7.041 -8.122 1.00 98.12 102 LEU A C 1
ATOM 839 O O . LEU A 1 102 ? -5.720 -6.664 -6.964 1.00 98.12 102 LEU A O 1
ATOM 843 N N . HIS A 1 103 ? -6.424 -7.912 -8.677 1.00 98.00 103 HIS A N 1
ATOM 844 C CA . HIS A 1 103 ? -7.572 -8.453 -7.944 1.00 98.00 103 HIS A CA 1
ATOM 845 C C . HIS A 1 103 ? -7.145 -9.170 -6.652 1.00 98.00 103 HIS A C 1
ATOM 847 O O . HIS A 1 103 ? -7.741 -8.985 -5.591 1.00 98.00 103 HIS A O 1
ATOM 853 N N . GLN A 1 104 ? -6.074 -9.961 -6.724 1.00 98.31 104 GLN A N 1
ATOM 854 C CA . GLN A 1 104 ? -5.492 -10.638 -5.570 1.00 98.31 104 GLN A CA 1
ATOM 855 C C . GLN A 1 104 ? -4.858 -9.686 -4.544 1.00 98.31 104 GLN A C 1
ATOM 857 O O . GLN A 1 104 ? -4.833 -10.016 -3.355 1.00 98.31 104 GLN A O 1
ATOM 862 N N . PHE A 1 105 ? -4.317 -8.553 -4.992 1.00 98.06 105 PHE A N 1
ATOM 863 C CA . PHE A 1 105 ? -3.811 -7.487 -4.134 1.00 98.06 105 PHE A CA 1
ATOM 864 C C . PHE A 1 105 ? -4.970 -6.815 -3.389 1.00 98.06 105 PHE A C 1
ATOM 866 O O . PHE A 1 105 ? -4.974 -6.818 -2.158 1.00 98.06 105 PHE A O 1
ATOM 873 N N . CYS A 1 106 ? -6.002 -6.355 -4.110 1.00 97.44 106 CYS A N 1
ATOM 874 C CA . CYS A 1 106 ? -7.192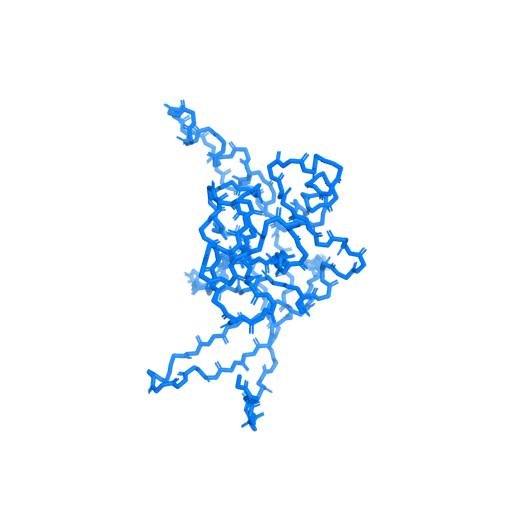 -5.737 -3.518 1.00 97.44 106 CYS A CA 1
ATOM 875 C C . CYS A 1 106 ? -7.847 -6.667 -2.495 1.00 97.44 106 CYS A C 1
ATOM 877 O O . CYS A 1 106 ? -8.009 -6.280 -1.348 1.00 97.44 106 CYS A O 1
ATOM 879 N N . LYS A 1 107 ? -8.063 -7.948 -2.828 1.00 97.62 107 LYS A N 1
ATOM 880 C CA . LYS A 1 107 ? -8.659 -8.930 -1.904 1.00 97.62 107 LYS A CA 1
ATOM 881 C C . LYS A 1 107 ? -7.946 -9.024 -0.543 1.00 97.62 107 LYS A C 1
ATOM 883 O O . LYS A 1 107 ? -8.581 -9.351 0.456 1.00 97.62 107 LYS A O 1
ATOM 888 N N . ARG A 1 108 ? -6.629 -8.791 -0.495 1.00 97.44 108 ARG A N 1
ATOM 889 C CA . ARG A 1 108 ? -5.835 -8.810 0.747 1.00 97.44 108 ARG A CA 1
ATOM 890 C C . ARG A 1 108 ? -5.921 -7.490 1.516 1.00 97.44 108 ARG A C 1
ATOM 892 O O . ARG A 1 108 ? -5.855 -7.507 2.740 1.00 97.44 108 ARG A O 1
ATOM 899 N N . VAL A 1 109 ? -6.041 -6.371 0.805 1.00 96.75 109 VAL A N 1
ATOM 900 C CA . VAL A 1 109 ? -6.016 -5.012 1.365 1.00 96.75 109 VAL A CA 1
ATOM 901 C C . VAL A 1 109 ? -7.412 -4.511 1.740 1.00 96.75 109 VAL A C 1
ATOM 903 O O . VAL A 1 109 ? -7.553 -3.854 2.764 1.00 96.75 109 VAL A O 1
ATOM 906 N N . ASP A 1 110 ? -8.451 -4.862 0.984 1.00 95.38 110 ASP A N 1
ATOM 907 C CA . ASP A 1 110 ? -9.837 -4.424 1.197 1.00 95.38 110 ASP A CA 1
ATOM 908 C C . ASP A 1 110 ? -10.343 -4.637 2.639 1.00 95.38 110 ASP A C 1
ATOM 910 O O . ASP A 1 110 ? -10.980 -3.726 3.173 1.00 95.38 110 ASP A O 1
ATOM 914 N N . PRO A 1 111 ? -10.024 -5.749 3.342 1.00 95.94 111 PRO A N 1
ATOM 915 C CA . PRO A 1 111 ? -10.430 -5.914 4.739 1.00 95.94 111 PRO A CA 1
ATOM 916 C C . PRO A 1 111 ? -9.842 -4.871 5.703 1.00 95.94 111 PRO A C 1
ATOM 918 O O . PRO A 1 111 ? -10.391 -4.675 6.782 1.00 95.94 111 PRO A O 1
ATOM 921 N N . LEU A 1 112 ? -8.737 -4.210 5.340 1.00 95.50 112 LEU A N 1
ATOM 922 C CA . LEU A 1 112 ? -8.139 -3.115 6.109 1.00 95.50 112 LEU A CA 1
ATOM 923 C C . LEU A 1 112 ? -8.820 -1.780 5.806 1.00 95.50 112 LEU A C 1
ATOM 925 O O . LEU A 1 112 ? -9.115 -1.011 6.717 1.00 95.50 112 LEU A O 1
ATOM 929 N N . VAL A 1 113 ? -9.025 -1.496 4.519 1.00 95.38 113 VAL A N 1
ATOM 930 C CA . VAL A 1 113 ? -9.380 -0.155 4.032 1.00 95.38 113 VAL A CA 1
ATOM 931 C C . VAL A 1 113 ? -10.886 0.054 3.854 1.00 95.38 113 VAL A C 1
ATOM 933 O O . VAL A 1 113 ? -11.314 1.178 3.619 1.00 95.38 113 VAL A O 1
ATOM 936 N N . GLY A 1 114 ? -11.709 -0.990 3.984 1.00 92.88 114 GLY A N 1
ATOM 937 C CA . GLY A 1 114 ? -13.169 -0.875 3.947 1.00 92.88 114 GLY A CA 1
ATOM 938 C C . GLY A 1 114 ? -13.677 -0.169 2.686 1.00 92.88 114 GLY A C 1
ATOM 939 O O . GLY A 1 114 ? -13.321 -0.536 1.567 1.00 92.88 114 GLY A O 1
ATOM 940 N N . ASN A 1 115 ? -14.513 0.860 2.852 1.00 93.56 115 ASN A N 1
ATOM 941 C CA . ASN A 1 115 ? -15.048 1.638 1.728 1.00 93.56 115 ASN A CA 1
ATOM 942 C C . ASN A 1 115 ? -14.103 2.742 1.203 1.00 93.56 115 ASN A C 1
ATOM 944 O O . ASN A 1 115 ? -14.488 3.453 0.269 1.00 93.56 115 ASN A O 1
ATOM 948 N N . LEU A 1 116 ? -12.887 2.894 1.749 1.00 94.94 116 LEU A N 1
ATOM 949 C CA . LEU A 1 116 ? -11.961 3.960 1.344 1.00 94.94 116 LEU A CA 1
ATOM 950 C C . LEU A 1 116 ? -11.587 3.861 -0.137 1.00 94.94 116 LEU A C 1
ATOM 952 O O . LEU A 1 116 ? -11.497 4.882 -0.811 1.00 94.94 116 LEU A O 1
ATOM 956 N N . THR A 1 117 ? -11.459 2.649 -0.688 1.00 92.94 117 THR A N 1
ATOM 957 C CA . THR A 1 117 ? -11.196 2.453 -2.123 1.00 92.94 117 THR A CA 1
ATOM 958 C C . THR A 1 117 ? -12.281 3.108 -2.979 1.00 92.94 117 THR A C 1
ATOM 960 O O . THR A 1 117 ? -11.985 3.853 -3.908 1.00 92.94 117 THR A O 1
ATOM 963 N N . THR A 1 118 ? -13.553 2.919 -2.612 1.00 91.69 118 THR A N 1
ATOM 964 C CA . THR A 1 118 ? -14.688 3.552 -3.298 1.00 91.69 118 THR A CA 1
ATOM 965 C C . THR A 1 118 ? -14.684 5.069 -3.127 1.00 91.69 118 THR A C 1
ATOM 967 O O . THR A 1 118 ? -15.038 5.793 -4.057 1.00 91.69 118 THR A O 1
ATOM 970 N N . MET A 1 119 ? -14.292 5.570 -1.952 1.00 91.94 119 MET A N 1
ATOM 971 C CA . MET A 1 119 ? -14.156 7.011 -1.723 1.00 91.94 119 MET A CA 1
ATOM 972 C C . MET A 1 119 ? -13.070 7.608 -2.623 1.00 91.94 119 MET A C 1
ATOM 974 O O . MET A 1 119 ? -13.313 8.616 -3.283 1.00 91.94 119 MET A O 1
ATOM 978 N N . HIS A 1 120 ? -11.914 6.954 -2.722 1.00 93.44 120 HIS A N 1
ATOM 979 C CA . HIS A 1 120 ? -10.812 7.393 -3.572 1.00 93.44 120 HIS A CA 1
ATOM 980 C C . HIS A 1 120 ? -11.165 7.334 -5.059 1.00 93.44 120 HIS A C 1
ATOM 982 O O . HIS A 1 120 ? -10.880 8.283 -5.788 1.00 93.44 120 HIS A O 1
ATOM 988 N N . ASP A 1 121 ? -11.861 6.290 -5.510 1.00 90.56 121 ASP A N 1
ATOM 989 C CA . ASP A 1 121 ? -12.339 6.196 -6.893 1.00 90.56 121 ASP A CA 1
ATOM 990 C C . ASP A 1 121 ? -13.280 7.358 -7.249 1.00 90.56 121 ASP A C 1
ATOM 992 O O . ASP A 1 121 ? -13.160 7.962 -8.320 1.00 90.56 121 ASP A O 1
ATOM 996 N N . LYS A 1 122 ? -14.175 7.736 -6.325 1.00 89.75 122 LYS A N 1
ATOM 997 C CA . LYS A 1 122 ? -15.048 8.903 -6.501 1.00 89.75 122 LYS A CA 1
ATOM 998 C C . LYS A 1 122 ? -14.255 10.206 -6.578 1.00 89.75 122 LYS A C 1
ATOM 1000 O O . LYS A 1 122 ? -14.515 10.988 -7.493 1.00 89.75 122 LYS A O 1
ATOM 1005 N N . LEU A 1 123 ? -13.263 10.400 -5.703 1.00 88.88 123 LEU A N 1
ATOM 1006 C CA . LEU A 1 123 ? -12.373 11.568 -5.742 1.00 88.88 123 LEU A CA 1
ATOM 1007 C C . LEU A 1 123 ? -11.651 11.685 -7.089 1.00 88.88 123 LEU A C 1
ATOM 1009 O O . LEU A 1 123 ? -11.680 12.746 -7.707 1.00 88.88 123 LEU A O 1
ATOM 1013 N N . VAL A 1 124 ? -11.064 10.590 -7.582 1.00 89.44 124 VAL A N 1
ATOM 1014 C CA . VAL A 1 124 ? -10.369 10.562 -8.882 1.00 89.44 124 VAL A CA 1
ATOM 1015 C C . VAL A 1 124 ? -11.319 10.889 -10.034 1.00 89.44 124 VAL A C 1
ATOM 1017 O O . VAL A 1 124 ? -10.933 11.572 -10.980 1.00 89.44 124 VAL A O 1
ATOM 1020 N N . SER A 1 125 ? -12.572 10.440 -9.953 1.00 90.00 125 SER A N 1
ATOM 1021 C CA . SER A 1 125 ? -13.599 10.733 -10.960 1.00 90.00 125 SER A CA 1
ATOM 1022 C C . SER A 1 125 ? -14.214 12.140 -10.859 1.00 90.00 125 SER A C 1
ATOM 1024 O O . SER A 1 125 ? -15.088 12.475 -11.657 1.00 90.00 125 SER A O 1
ATOM 1026 N N . GLY A 1 126 ? -13.790 12.961 -9.890 1.00 87.12 126 GLY A N 1
ATOM 1027 C CA . GLY A 1 126 ? -14.335 14.302 -9.657 1.00 87.12 126 GLY A CA 1
ATOM 1028 C C . GLY A 1 126 ? -15.748 14.311 -9.063 1.00 87.12 126 GLY A C 1
ATOM 1029 O O . GLY A 1 126 ? -16.428 15.335 -9.108 1.00 87.12 126 GLY A O 1
ATOM 1030 N N . GLN A 1 127 ? -16.215 13.182 -8.522 1.00 85.81 127 GLN A N 1
ATOM 1031 C CA . GLN A 1 127 ? -17.511 13.090 -7.855 1.00 85.81 127 GLN A CA 1
ATOM 1032 C C . GLN A 1 127 ? -17.414 13.607 -6.418 1.00 85.81 127 GLN A C 1
ATOM 1034 O O . GLN A 1 127 ? -16.439 13.353 -5.710 1.00 85.81 127 GLN A O 1
ATOM 1039 N N . THR A 1 128 ? -18.461 14.289 -5.952 1.00 78.88 128 THR A N 1
ATOM 1040 C CA . THR A 1 128 ? -18.572 14.692 -4.547 1.00 78.88 128 THR A CA 1
ATOM 1041 C C . THR A 1 128 ? -18.638 13.459 -3.648 1.00 78.88 128 THR A C 1
ATOM 1043 O O . THR A 1 128 ? -19.510 12.598 -3.805 1.00 78.88 128 THR A O 1
ATOM 1046 N N . VAL A 1 129 ? -17.731 13.380 -2.677 1.00 74.88 129 VAL A N 1
ATOM 1047 C CA . VAL A 1 129 ? -17.708 12.303 -1.687 1.00 74.88 129 VAL A CA 1
ATOM 1048 C C . VAL A 1 129 ? -18.503 12.733 -0.461 1.00 74.88 129 VAL A C 1
ATOM 1050 O O . VAL A 1 129 ? -17.976 13.360 0.445 1.00 74.88 129 VAL A O 1
ATOM 1053 N N . ASN A 1 130 ? -19.785 12.369 -0.438 1.00 71.31 130 ASN A N 1
ATOM 1054 C CA . ASN A 1 130 ? -20.628 12.419 0.762 1.00 71.31 130 ASN A CA 1
ATOM 1055 C C . ASN A 1 130 ? -20.708 11.022 1.394 1.00 71.31 130 ASN A C 1
ATOM 1057 O O . ASN A 1 130 ? -21.790 10.465 1.565 1.00 71.31 130 ASN A O 1
ATOM 1061 N N . LEU A 1 131 ? -19.553 10.398 1.618 1.00 74.06 131 LEU A N 1
ATOM 1062 C CA . LEU A 1 131 ? -19.442 9.100 2.275 1.00 74.06 131 LEU A CA 1
ATOM 1063 C C . LEU A 1 131 ? -18.561 9.272 3.503 1.00 74.06 131 LEU A C 1
ATOM 1065 O O . LEU A 1 131 ? -17.464 9.815 3.397 1.00 74.06 131 LEU A O 1
ATOM 1069 N N . GLU A 1 132 ? -19.031 8.793 4.645 1.00 81.88 132 GLU A N 1
ATOM 1070 C CA . GLU A 1 132 ? -18.169 8.618 5.807 1.00 81.88 132 GLU A CA 1
ATOM 1071 C C . GLU A 1 132 ? -17.255 7.408 5.582 1.00 81.88 132 GLU A C 1
ATOM 1073 O O . GLU A 1 132 ? -17.649 6.420 4.946 1.00 81.88 132 GLU A O 1
ATOM 1078 N N . ALA A 1 133 ? -16.028 7.485 6.097 1.00 84.62 133 ALA A N 1
ATOM 1079 C CA . ALA A 1 133 ? -15.110 6.357 6.093 1.00 84.62 133 ALA A CA 1
ATOM 1080 C C . ALA A 1 133 ? -15.667 5.248 7.000 1.00 84.62 133 ALA A C 1
ATOM 1082 O O . ALA A 1 133 ? -15.794 5.402 8.214 1.00 84.62 133 ALA A O 1
ATOM 1083 N N . VAL A 1 134 ? -16.005 4.114 6.394 1.00 90.69 134 VAL A N 1
ATOM 1084 C CA . VAL A 1 134 ? -16.479 2.905 7.063 1.00 90.69 134 VAL A CA 1
ATOM 1085 C C . VAL A 1 134 ? -15.367 1.870 6.981 1.00 90.69 134 VAL A C 1
ATOM 1087 O O . VAL A 1 134 ? -15.265 1.101 6.021 1.00 90.69 134 VAL A O 1
ATOM 1090 N N . THR A 1 135 ? -14.526 1.864 8.011 1.00 92.56 135 THR A N 1
ATOM 1091 C CA . THR A 1 135 ? -13.435 0.904 8.189 1.00 92.56 135 THR A CA 1
ATOM 1092 C C . THR A 1 135 ? -13.580 0.159 9.517 1.00 92.56 135 THR A C 1
ATOM 1094 O O . THR A 1 135 ? -14.128 0.701 10.490 1.00 92.56 135 THR A O 1
ATOM 1097 N N . PRO A 1 136 ? -13.150 -1.114 9.577 1.00 93.69 136 PRO A N 1
ATOM 1098 C CA . PRO A 1 136 ? -13.2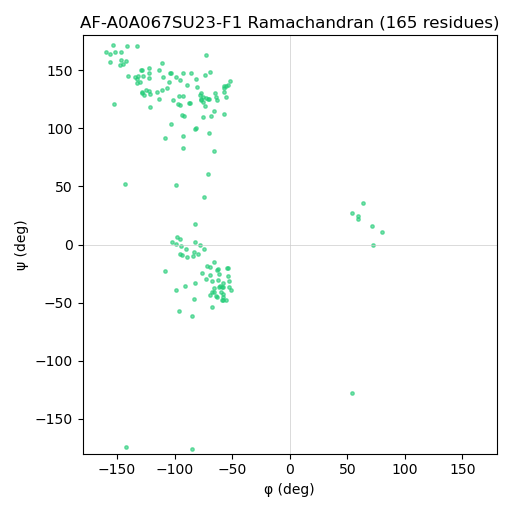45 -1.893 10.802 1.00 93.69 136 PRO A CA 1
ATOM 1099 C C . PRO A 1 136 ? -12.284 -1.360 11.869 1.00 93.69 136 PRO A C 1
ATOM 1101 O O . PRO A 1 136 ? -11.192 -0.879 11.568 1.00 93.69 136 PRO A O 1
ATOM 1104 N N . LEU A 1 137 ? -12.682 -1.496 13.136 1.00 95.88 137 LEU A N 1
ATOM 1105 C CA . LEU A 1 137 ? -11.752 -1.364 14.254 1.00 95.88 137 LEU A CA 1
ATOM 1106 C C . LEU A 1 137 ? -10.900 -2.636 14.323 1.00 95.88 137 LEU A C 1
ATOM 1108 O O . LEU A 1 137 ? -11.439 -3.740 14.440 1.00 95.88 137 LEU A O 1
ATOM 1112 N N . LEU A 1 138 ? -9.582 -2.483 14.244 1.00 96.75 138 LEU A N 1
ATOM 1113 C CA . LEU A 1 138 ? -8.627 -3.585 14.164 1.00 96.75 138 LEU A CA 1
ATOM 1114 C C . LEU A 1 138 ? -7.529 -3.433 15.219 1.00 96.75 138 LEU A C 1
ATOM 1116 O O . LEU A 1 138 ? -7.145 -2.321 15.584 1.00 96.75 138 LEU A O 1
ATOM 1120 N N . CYS A 1 139 ? -6.994 -4.563 15.681 1.00 97.06 139 CYS A N 1
ATOM 1121 C CA . CYS A 1 139 ? -5.750 -4.598 16.438 1.00 97.06 139 CYS A CA 1
ATOM 1122 C C . CYS A 1 139 ? -4.584 -4.803 15.464 1.00 97.06 139 CYS A C 1
ATOM 1124 O O . CYS A 1 139 ? -4.442 -5.871 14.868 1.00 97.06 139 CYS A O 1
ATOM 1126 N N . PHE A 1 140 ? -3.757 -3.776 15.293 1.00 97.19 140 PHE A N 1
ATOM 1127 C CA . PHE A 1 140 ? -2.574 -3.786 14.441 1.00 97.19 140 PHE A CA 1
ATOM 1128 C C . PHE A 1 140 ? -1.343 -4.169 15.247 1.00 97.19 140 PHE A C 1
ATOM 1130 O O . PHE A 1 140 ? -1.038 -3.521 16.245 1.00 97.19 140 PHE A O 1
ATOM 1137 N N . GLU A 1 141 ? -0.588 -5.161 14.784 1.00 97.06 141 GLU A N 1
ATOM 1138 C CA . GLU A 1 141 ? 0.792 -5.362 15.211 1.00 97.06 141 GLU A CA 1
ATOM 1139 C C . GLU A 1 141 ? 1.725 -4.698 14.204 1.00 97.06 141 GLU A C 1
ATOM 1141 O O . GLU A 1 141 ? 1.740 -5.055 13.019 1.00 97.06 141 GLU A O 1
ATOM 1146 N N . ILE A 1 142 ? 2.509 -3.740 14.687 1.00 96.25 142 ILE A N 1
ATOM 1147 C CA . ILE A 1 142 ? 3.440 -2.973 13.867 1.00 96.25 142 ILE A CA 1
ATOM 1148 C C . ILE A 1 142 ? 4.861 -3.103 14.388 1.00 96.25 142 ILE A C 1
ATOM 1150 O O . ILE A 1 142 ? 5.102 -3.114 15.597 1.00 96.25 142 ILE A O 1
ATOM 1154 N N . ASP A 1 143 ? 5.800 -3.150 13.454 1.00 95.00 143 ASP A N 1
ATOM 1155 C CA . ASP A 1 143 ? 7.223 -3.024 13.738 1.00 95.00 143 ASP A CA 1
ATOM 1156 C C . ASP A 1 143 ? 7.658 -1.578 13.457 1.00 95.00 143 ASP A C 1
ATOM 1158 O O . ASP A 1 143 ? 7.165 -0.943 12.522 1.00 95.00 143 ASP A O 1
ATOM 1162 N N . THR A 1 144 ? 8.584 -1.045 14.255 1.00 93.31 144 THR A N 1
ATOM 1163 C CA . THR A 1 144 ? 9.139 0.304 14.069 1.00 93.31 144 THR A CA 1
ATOM 1164 C C . THR A 1 144 ? 10.649 0.288 13.899 1.00 93.31 144 THR A C 1
ATOM 1166 O O . THR A 1 144 ? 11.334 -0.570 14.445 1.00 93.31 144 THR A O 1
ATOM 1169 N N . TRP A 1 145 ? 11.179 1.271 13.179 1.00 88.81 145 TRP A N 1
ATOM 1170 C CA . TRP A 1 145 ? 12.607 1.568 13.124 1.00 88.81 145 TRP A CA 1
ATOM 1171 C C . TRP A 1 145 ? 12.822 3.072 12.966 1.00 88.81 145 TRP A C 1
ATOM 1173 O O . TRP A 1 145 ? 11.901 3.822 12.640 1.00 88.81 145 TRP A O 1
ATOM 1183 N N . VAL A 1 146 ? 14.056 3.516 13.189 1.00 87.50 146 VAL A N 1
ATOM 1184 C CA . VAL A 1 146 ? 14.463 4.902 12.951 1.00 87.50 146 VAL A CA 1
ATOM 1185 C C . VAL A 1 146 ? 15.117 4.996 11.576 1.00 87.50 146 VAL A C 1
ATOM 1187 O O . VAL A 1 146 ? 16.020 4.222 11.254 1.00 87.50 146 VAL A O 1
ATOM 1190 N N . VAL A 1 147 ? 14.643 5.930 10.759 1.00 83.00 147 VAL A N 1
ATOM 1191 C CA . VAL A 1 147 ? 15.261 6.314 9.491 1.00 83.00 147 VAL A CA 1
ATOM 1192 C C . VAL A 1 147 ? 16.294 7.393 9.788 1.00 83.00 147 VAL A C 1
ATOM 1194 O O . VAL A 1 147 ? 15.979 8.427 10.374 1.00 83.00 147 VAL A O 1
ATOM 1197 N N . VAL A 1 148 ? 17.542 7.116 9.424 1.00 80.44 148 VAL A N 1
ATOM 1198 C CA . VAL A 1 148 ? 18.681 8.026 9.576 1.00 80.44 148 VAL A CA 1
ATOM 1199 C C . VAL A 1 148 ? 19.037 8.634 8.214 1.00 80.44 148 VAL A C 1
ATOM 1201 O O . VAL A 1 148 ? 18.908 7.926 7.211 1.00 80.44 148 VAL A O 1
ATOM 1204 N N . PRO A 1 149 ? 19.537 9.885 8.164 1.00 79.06 149 PRO A N 1
ATOM 1205 C CA . PRO A 1 149 ? 19.965 10.736 9.286 1.00 79.06 149 PRO A CA 1
ATOM 1206 C C . PRO A 1 149 ? 18.858 11.537 9.995 1.00 79.06 149 PRO A C 1
ATOM 1208 O O . PRO A 1 149 ? 19.118 12.092 11.056 1.00 79.06 149 PRO A O 1
ATOM 1211 N N . GLU A 1 150 ? 17.638 11.591 9.466 1.00 78.25 150 GLU A N 1
ATOM 1212 C CA . GLU A 1 150 ? 16.585 12.507 9.938 1.00 78.25 150 GLU A CA 1
ATOM 1213 C C . GLU A 1 150 ? 15.952 12.103 11.283 1.00 78.25 150 GLU A C 1
ATOM 1215 O O . GLU A 1 150 ? 15.107 12.820 11.813 1.00 78.25 150 GLU A O 1
ATOM 1220 N N . ALA A 1 151 ? 16.341 10.951 11.836 1.00 82.69 151 ALA A N 1
ATOM 1221 C CA . ALA A 1 151 ? 15.799 10.361 13.059 1.00 82.69 151 ALA A CA 1
ATOM 1222 C C . ALA A 1 151 ? 14.264 10.192 13.043 1.00 82.69 151 ALA A C 1
ATOM 1224 O O . ALA A 1 151 ? 13.613 10.160 14.089 1.00 82.69 151 ALA A O 1
ATOM 1225 N N . ILE A 1 152 ? 13.677 10.039 11.852 1.00 85.56 152 ILE A N 1
ATOM 1226 C CA . ILE A 1 152 ? 12.234 9.868 11.682 1.00 85.56 152 ILE A CA 1
ATOM 1227 C C . ILE A 1 152 ? 11.866 8.432 12.037 1.00 85.56 152 ILE A C 1
ATOM 1229 O O . ILE A 1 152 ? 12.438 7.474 11.514 1.00 85.56 152 ILE A O 1
ATOM 1233 N N . ARG A 1 153 ? 10.875 8.269 12.912 1.00 88.50 153 ARG A N 1
ATOM 1234 C CA . ARG A 1 153 ? 10.329 6.953 13.235 1.00 88.50 153 ARG A CA 1
ATOM 1235 C C . ARG A 1 153 ? 9.413 6.482 12.108 1.00 88.50 153 ARG A C 1
ATOM 1237 O O . ARG A 1 153 ? 8.464 7.168 11.743 1.00 88.50 153 ARG A O 1
ATOM 1244 N N . ALA A 1 154 ? 9.702 5.306 11.571 1.00 92.31 154 ALA A N 1
ATOM 1245 C CA . ALA A 1 154 ? 8.892 4.642 10.562 1.00 92.31 154 ALA A CA 1
ATOM 1246 C C . ALA A 1 154 ? 8.220 3.398 11.149 1.00 92.31 154 ALA A C 1
ATOM 1248 O O . ALA A 1 154 ? 8.702 2.822 12.130 1.00 92.31 154 ALA A O 1
ATOM 1249 N N . PHE A 1 155 ? 7.110 2.992 10.536 1.00 95.50 155 PHE A N 1
ATOM 1250 C CA . PHE A 1 155 ? 6.303 1.857 10.969 1.00 95.50 155 PHE A CA 1
ATOM 1251 C C . PHE A 1 155 ? 5.963 0.959 9.779 1.00 95.50 155 PHE A C 1
ATOM 1253 O O . PHE A 1 155 ? 5.690 1.452 8.681 1.00 95.50 155 PHE A O 1
ATOM 1260 N N . SER A 1 156 ? 5.946 -0.355 9.990 1.00 96.25 156 SER A N 1
ATOM 1261 C CA . SER A 1 156 ? 5.456 -1.340 9.020 1.00 96.25 156 SER A CA 1
ATOM 1262 C C . SER A 1 156 ? 4.427 -2.261 9.638 1.00 96.25 156 SER A C 1
ATOM 1264 O O . SER A 1 156 ? 4.565 -2.670 10.791 1.00 96.25 156 SER A O 1
ATOM 1266 N N . LEU A 1 157 ? 3.442 -2.647 8.833 1.00 97.44 157 LEU A N 1
ATOM 1267 C CA . LEU A 1 157 ? 2.449 -3.631 9.225 1.00 97.44 157 LEU A CA 1
ATOM 1268 C C . LEU A 1 157 ? 3.094 -5.017 9.312 1.00 97.44 157 LEU A C 1
ATOM 1270 O O . LEU A 1 157 ? 3.666 -5.498 8.331 1.00 97.44 157 LEU A O 1
ATOM 1274 N N . ASN A 1 158 ? 2.958 -5.673 10.462 1.00 95.50 158 ASN A N 1
ATOM 1275 C CA . ASN A 1 158 ? 3.327 -7.074 10.627 1.00 95.50 158 ASN A CA 1
ATOM 1276 C C . ASN A 1 158 ? 2.094 -7.971 10.449 1.00 95.50 158 ASN A C 1
ATOM 1278 O O . ASN A 1 158 ? 2.048 -8.814 9.555 1.00 95.50 158 ASN A O 1
ATOM 1282 N N . ARG A 1 159 ? 1.058 -7.731 11.257 1.00 95.12 159 ARG A N 1
ATOM 1283 C CA . ARG A 1 159 ? -0.229 -8.435 11.198 1.00 95.12 159 ARG A CA 1
ATOM 1284 C C . ARG A 1 159 ? -1.356 -7.543 11.705 1.00 95.12 159 ARG A C 1
ATOM 1286 O O . ARG A 1 159 ? -1.106 -6.530 12.353 1.00 95.12 159 ARG A O 1
ATOM 1293 N N . TYR A 1 160 ? -2.591 -7.941 11.437 1.00 96.56 160 TYR A N 1
ATOM 1294 C CA . TYR A 1 160 ? -3.775 -7.344 12.042 1.00 96.56 160 TYR A CA 1
ATOM 1295 C C . TYR A 1 160 ? -4.817 -8.420 12.325 1.00 96.56 160 TYR A C 1
ATOM 1297 O O . TYR A 1 160 ? -4.815 -9.482 11.700 1.00 96.56 160 TYR A O 1
ATOM 1305 N N . GLU A 1 161 ? -5.713 -8.125 13.251 1.00 95.88 161 GLU A N 1
ATOM 1306 C CA . GLU A 1 161 ? -6.853 -8.969 13.587 1.00 95.88 161 GLU A CA 1
ATOM 1307 C C . GLU A 1 161 ? -8.066 -8.099 13.944 1.00 95.88 161 GLU A C 1
ATOM 1309 O O . GLU A 1 161 ? -7.890 -6.938 14.337 1.00 95.88 161 GLU A O 1
ATOM 1314 N N . PRO A 1 162 ? -9.299 -8.618 13.793 1.00 94.00 162 PRO A N 1
ATOM 1315 C CA . PRO A 1 162 ? -10.488 -7.934 14.282 1.00 94.00 162 PRO A CA 1
ATOM 1316 C C . PRO A 1 162 ? -10.330 -7.550 15.752 1.00 94.00 162 PRO A C 1
ATOM 1318 O O . PRO A 1 162 ? -9.786 -8.327 16.540 1.00 94.00 162 PRO A O 1
ATOM 1321 N N . ALA A 1 163 ? -10.810 -6.362 16.125 1.00 89.06 163 ALA A N 1
ATOM 1322 C CA . ALA A 1 163 ? -10.864 -5.983 17.529 1.00 89.06 163 ALA A CA 1
ATOM 1323 C C . ALA A 1 163 ? -11.613 -7.064 18.335 1.00 89.06 163 ALA A C 1
ATOM 1325 O O . ALA A 1 163 ? -12.637 -7.568 17.861 1.00 89.06 163 ALA A O 1
ATOM 1326 N N . PRO A 1 164 ? -11.125 -7.436 19.531 1.00 80.19 164 PRO A N 1
ATOM 1327 C CA . PRO A 1 164 ? -11.825 -8.394 20.371 1.00 80.19 164 PRO A CA 1
ATOM 1328 C C . PRO A 1 164 ? -13.238 -7.881 20.655 1.00 80.19 164 PRO A C 1
ATOM 1330 O O . PRO A 1 164 ? -13.424 -6.719 21.024 1.00 80.19 164 PRO A O 1
ATOM 1333 N N . SER A 1 165 ? -14.234 -8.745 20.457 1.00 73.75 165 SER A N 1
ATOM 1334 C CA . SER A 1 165 ? -15.622 -8.450 20.798 1.00 73.75 165 SER A CA 1
ATOM 1335 C C . SER A 1 165 ? -15.687 -8.051 22.270 1.00 73.75 165 SER A C 1
ATOM 1337 O O . SER A 1 165 ? -15.197 -8.798 23.121 1.00 73.75 165 SER A O 1
ATOM 1339 N N . ALA A 1 166 ? -16.279 -6.894 22.576 1.00 58.59 166 ALA A N 1
ATOM 1340 C CA . ALA A 1 166 ? -16.595 -6.550 23.957 1.00 58.59 166 ALA A CA 1
ATOM 1341 C C . ALA A 1 166 ? -17.483 -7.674 24.515 1.00 58.59 166 ALA A C 1
ATOM 1343 O O . ALA A 1 166 ? -18.568 -7.918 23.985 1.00 58.59 166 ALA A O 1
ATOM 1344 N N . SER A 1 167 ? -16.944 -8.427 25.474 1.00 40.50 167 SER A N 1
ATOM 1345 C CA . SER A 1 167 ? -17.662 -9.489 26.187 1.00 40.50 167 SER A CA 1
ATOM 1346 C C . SER A 1 167 ? -18.523 -8.886 27.283 1.00 40.50 167 SER A C 1
ATOM 1348 O O . SER A 1 167 ? -18.050 -7.904 27.899 1.00 40.50 167 SER A O 1
#

pLDDT: mean 90.64, std 12.19, range [35.88, 98.31]

Mean predicted aligned error: 5.76 Å

Secondary structure (DSSP, 8-state):
-----S--EEEEEEEEEEEEESSSGGG-EEEEETTT-PEEPTT-SS-GGGT-TTS-SEEEEEEEEEEEEETT--EEEEEEETTSGGGTTPPP--TTT-HHHHHHHHHHHHHHHTTHHHHHHHHHTT----------EEEEEEEEEEETTTTEEEEEEEEEEEPPP--

Radius of gyration: 17.71 Å; Cα contacts (8 Å, |Δi|>4): 306; chains: 1; bounding box: 43×30×51 Å

Foldseek 3Di:
DPPPFPDWDKDKAWWAFQAKPPLALLVQKWKAFQPPRDTDPLVDQADPVVVRVVSPRIFMKGWMWTWIAHPVRDIDIAIDIPVAPLCPPQDGDNSVVPVVSVVVSCVSCCLRQPCSNVQSVCVVVVHDDPDHRDHAGKIWIWIWGADPDVRDIHIYTHDIDGDPPDD

Sequence (167 aa):
MPLLNWNIGRYRILAKVVDFYPLQLKDAFYQECSLCKKEIPNKQVACFKCGDSDHEYVRYFYQMYIMIEDQGGEQIKISINDKCPLLNGLKRAHLHDDKSTLHQFCKRVDPLVGNLTTMHDKLVSGQTVNLEAVTPLLCFEIDTWVVVPEAIRAFSLNRYEPAPSAS

Solvent-accessible surface area (backbone atoms only — not comparable to full-atom values): 9706 Å² total; per-residue (Å²): 132,86,80,87,66,96,58,71,48,77,47,79,45,64,29,26,45,78,49,60,39,48,72,48,77,58,57,28,47,51,35,29,23,71,80,82,70,43,76,39,61,90,92,53,85,43,38,73,94,75,63,33,82,83,43,79,38,58,41,50,43,46,46,35,33,38,31,34,31,36,93,86,66,53,74,48,68,30,38,44,34,74,85,18,60,79,49,62,91,60,73,72,59,61,36,81,76,38,59,69,53,35,52,57,48,46,69,62,45,41,78,50,44,43,49,46,61,62,49,36,52,33,52,76,70,70,42,88,76,92,68,81,85,55,38,54,58,26,36,34,34,33,39,33,41,70,45,80,92,81,66,43,78,45,37,32,48,52,51,72,45,76,49,80,75,89,126

Organism: Galerina marginata (strain CBS 339.88) (NCBI:txid685588)

Nearest PDB structures (foldseek):
  8txr-assembly1_D  TM=6.319E-01  e=4.158E-01  Escherichia coli
  8txr-assembly1_C  TM=5.128E-01  e=3.299E-01  Escherichia coli
  3dwq-assembly1_D  TM=4.705E-01  e=3.299E-01  Escherichia coli
  5d7l-assembly2_C  TM=2.322E-01  e=1.4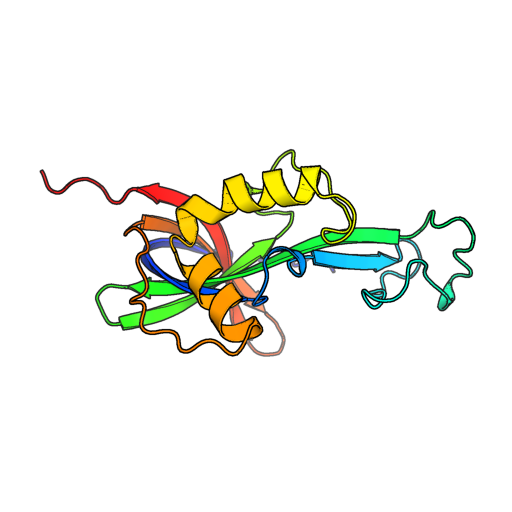00E+00  Homo sapiens
  7lli-assembly2_A  TM=2.119E-01  e=4.717E+00  Homo sapiens